Protein AF-A0A3Y5ZFL3-F1 (afdb_monomer_lite)

InterPro domains:
  IPR015002 T6SS immunity protein Tdi1, C-terminal [PF08906] (36-90)

Organism: Salmonella senftenberg (NCBI:txid28150)

Foldseek 3Di:
DDFDCLDVAWTQDVLQRDIGGHPVRDDDDDPVVNVVSVVVSVVPDDQVVPFDAAPVRDTQVVVLCVVANDADPQKDKAFVVRNNVVGDPNPSVRIDIDGNVRVVCSVVVDDDPDD

Structure (mmCIF, N/CA/C/O backbone):
data_AF-A0A3Y5ZFL3-F1
#
_entry.id   AF-A0A3Y5ZFL3-F1
#
loop_
_atom_site.group_PDB
_atom_site.id
_atom_site.type_symbol
_atom_site.label_atom_id
_atom_site.label_alt_id
_atom_site.label_comp_id
_atom_site.label_asym_id
_atom_site.label_entity_id
_atom_site.label_seq_id
_atom_site.pdbx_PDB_ins_code
_atom_site.Cartn_x
_atom_site.Cartn_y
_atom_site.Cartn_z
_atom_site.occupancy
_atom_site.B_iso_or_equiv
_atom_site.auth_seq_id
_atom_site.auth_comp_id
_atom_site.auth_asym_id
_atom_site.auth_atom_id
_atom_site.pdbx_PDB_model_num
ATOM 1 N N . MET A 1 1 ? -5.273 9.169 -5.143 1.00 41.09 1 MET A N 1
ATOM 2 C CA . MET A 1 1 ? -4.217 8.134 -5.178 1.00 41.09 1 MET A CA 1
ATOM 3 C C . MET A 1 1 ? -3.448 8.308 -6.482 1.00 41.09 1 MET A C 1
ATOM 5 O O . MET A 1 1 ? -4.078 8.241 -7.533 1.00 41.09 1 MET A O 1
ATOM 9 N N . ARG A 1 2 ? -2.154 8.660 -6.445 1.00 38.34 2 ARG A N 1
ATOM 10 C CA . ARG A 1 2 ? -1.354 8.764 -7.681 1.00 38.34 2 ARG A CA 1
ATOM 11 C C . ARG A 1 2 ? -1.080 7.338 -8.187 1.00 38.34 2 ARG A C 1
ATOM 13 O O . ARG A 1 2 ? -0.754 6.492 -7.358 1.00 38.34 2 ARG A O 1
ATOM 20 N N . PRO A 1 3 ? -1.254 7.033 -9.482 1.00 42.69 3 PRO A N 1
ATOM 21 C CA . PRO A 1 3 ? -0.929 5.712 -10.002 1.00 42.69 3 PRO A CA 1
A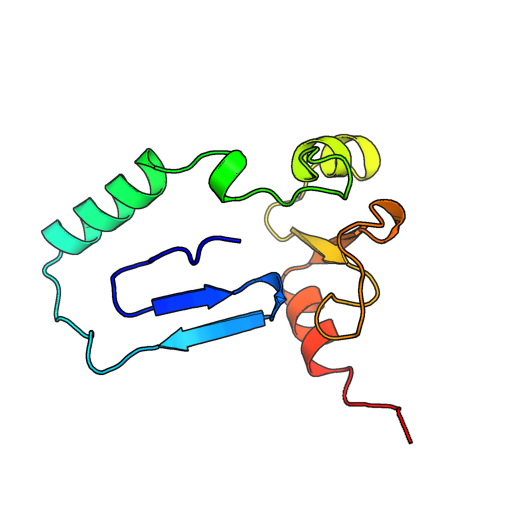TOM 22 C C . PRO A 1 3 ? 0.571 5.453 -9.839 1.00 42.69 3 PRO A C 1
ATOM 24 O O . PRO A 1 3 ? 1.402 6.273 -10.229 1.00 42.69 3 PRO A O 1
ATOM 27 N N . TRP A 1 4 ? 0.905 4.315 -9.241 1.00 44.84 4 TRP A N 1
ATOM 28 C CA . TRP A 1 4 ? 2.274 3.834 -9.142 1.00 44.84 4 TRP A CA 1
ATOM 29 C C . TRP A 1 4 ? 2.720 3.324 -10.511 1.00 44.84 4 TRP A C 1
ATOM 31 O O . TRP A 1 4 ? 2.179 2.342 -11.021 1.00 44.84 4 TRP A O 1
ATOM 41 N N . PHE A 1 5 ? 3.686 4.011 -11.118 1.00 45.16 5 PHE A N 1
ATOM 42 C CA . PHE A 1 5 ? 4.317 3.585 -12.364 1.00 45.16 5 PHE A CA 1
ATOM 43 C C . PHE A 1 5 ? 5.343 2.491 -12.050 1.00 45.16 5 PHE A C 1
ATOM 45 O O . PHE A 1 5 ? 6.529 2.764 -11.884 1.00 45.16 5 PHE A O 1
ATOM 52 N N . THR A 1 6 ? 4.902 1.240 -11.942 1.00 50.59 6 THR A N 1
ATOM 53 C CA . THR A 1 6 ? 5.807 0.081 -11.920 1.00 50.59 6 THR A CA 1
ATOM 54 C C . THR A 1 6 ? 6.292 -0.170 -13.347 1.00 50.59 6 THR A C 1
ATOM 56 O O . THR A 1 6 ? 5.750 -1.017 -14.053 1.00 50.59 6 THR A O 1
ATOM 59 N N . GLY A 1 7 ? 7.232 0.651 -13.824 1.00 56.22 7 GLY A N 1
ATOM 60 C CA . GLY A 1 7 ? 7.546 0.735 -15.251 1.00 56.22 7 GLY A CA 1
ATOM 61 C C . GLY A 1 7 ? 6.381 1.344 -16.046 1.00 56.22 7 GLY A C 1
ATOM 62 O O . GLY A 1 7 ? 5.210 1.190 -15.709 1.00 56.22 7 GLY A O 1
ATOM 63 N N . GLY A 1 8 ? 6.673 2.093 -17.109 1.00 66.75 8 GLY A N 1
ATOM 64 C CA . GLY A 1 8 ? 5.673 2.918 -17.811 1.00 66.75 8 GLY A CA 1
ATOM 65 C C . GLY A 1 8 ? 4.461 2.184 -18.418 1.00 66.75 8 GLY A C 1
ATOM 66 O O . GLY A 1 8 ? 3.579 2.847 -18.965 1.00 66.75 8 GLY A O 1
ATOM 67 N N . ASN A 1 9 ? 4.407 0.854 -18.337 1.00 77.38 9 ASN A N 1
ATOM 68 C CA . ASN A 1 9 ? 3.436 -0.021 -18.984 1.00 77.38 9 ASN A CA 1
ATOM 69 C C . ASN A 1 9 ? 2.562 -0.854 -18.034 1.00 77.38 9 ASN A C 1
ATOM 71 O O . ASN A 1 9 ? 1.619 -1.472 -18.519 1.00 77.38 9 ASN A O 1
ATOM 75 N N . ILE A 1 10 ? 2.838 -0.896 -16.725 1.00 80.62 10 ILE A N 1
ATOM 76 C CA . ILE A 1 10 ? 2.001 -1.617 -15.752 1.00 80.62 10 ILE A CA 1
ATOM 77 C C . ILE A 1 10 ? 1.530 -0.647 -14.672 1.00 80.62 10 ILE A C 1
ATOM 79 O O . ILE A 1 10 ? 2.301 0.147 -14.139 1.00 80.62 10 ILE A O 1
ATOM 83 N N . THR A 1 11 ? 0.245 -0.714 -14.340 1.00 78.94 11 THR A N 1
ATOM 84 C CA . THR A 1 11 ? -0.336 -0.019 -13.190 1.00 78.94 11 THR A CA 1
ATOM 85 C C . THR A 1 11 ? -1.079 -1.023 -12.328 1.00 78.94 11 THR A C 1
ATOM 87 O O . THR A 1 11 ? -2.002 -1.695 -12.790 1.00 78.94 11 THR A O 1
ATOM 90 N N . ILE A 1 12 ? -0.689 -1.108 -11.060 1.00 80.19 12 ILE A N 1
ATOM 91 C CA . ILE A 1 12 ? -1.362 -1.933 -10.059 1.00 80.19 12 ILE A CA 1
ATOM 92 C C . ILE A 1 12 ? -2.308 -1.027 -9.269 1.00 80.19 12 ILE A C 1
ATOM 94 O O . ILE A 1 12 ? -1.893 -0.002 -8.731 1.00 80.19 12 ILE A O 1
ATOM 98 N N . LEU A 1 13 ? -3.585 -1.405 -9.201 1.00 79.69 13 LEU A N 1
ATOM 99 C CA . LEU A 1 13 ? -4.633 -0.710 -8.452 1.00 79.69 13 LEU A CA 1
ATOM 100 C C . LEU A 1 13 ? -5.171 -1.651 -7.361 1.00 79.69 13 LEU A C 1
ATOM 102 O O . LEU A 1 13 ? -6.173 -2.336 -7.595 1.00 79.69 13 LEU A O 1
ATOM 106 N N . PRO A 1 14 ? -4.534 -1.705 -6.171 1.00 75.94 14 PRO A N 1
ATOM 107 C CA . PRO A 1 14 ? -4.872 -2.675 -5.126 1.00 75.94 14 PRO A CA 1
ATOM 108 C C . PRO A 1 14 ? -6.323 -2.571 -4.652 1.00 75.94 14 PRO A C 1
ATOM 110 O O . PRO A 1 14 ? -7.012 -3.581 -4.556 1.00 75.94 14 PRO A O 1
ATOM 113 N N . LEU A 1 15 ? -6.821 -1.344 -4.456 1.00 77.62 15 LEU A N 1
ATOM 114 C CA . LEU A 1 15 ? -8.202 -1.075 -4.032 1.00 77.62 15 LEU A CA 1
ATOM 115 C C . LEU A 1 15 ? -9.256 -1.625 -4.995 1.00 77.62 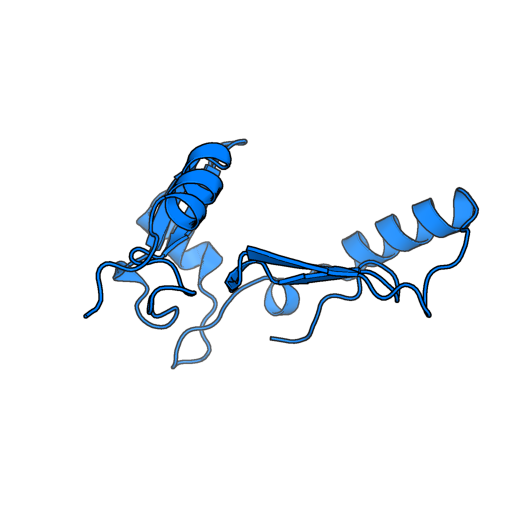15 LEU A C 1
ATOM 117 O O . LEU A 1 15 ? -10.363 -1.962 -4.586 1.00 77.62 15 LEU A O 1
ATOM 121 N N . LEU A 1 16 ? -8.913 -1.697 -6.280 1.00 79.12 16 LEU A N 1
ATOM 122 C CA . LEU A 1 16 ? -9.799 -2.206 -7.319 1.00 79.12 16 LEU A CA 1
ATOM 123 C C . LEU A 1 16 ? -9.481 -3.656 -7.688 1.00 79.12 16 LEU A C 1
ATOM 125 O O . LEU A 1 16 ? -10.137 -4.194 -8.574 1.00 79.12 16 LEU A O 1
ATOM 129 N N . ASN A 1 17 ? -8.466 -4.266 -7.061 1.00 75.19 17 ASN A N 1
ATOM 130 C CA . ASN A 1 17 ? -7.932 -5.579 -7.421 1.00 75.19 17 ASN A CA 1
ATOM 131 C C . ASN A 1 17 ? -7.666 -5.711 -8.932 1.00 75.19 17 ASN A C 1
ATOM 133 O O . ASN A 1 17 ? -7.933 -6.742 -9.550 1.00 75.19 17 ASN A O 1
ATOM 137 N N . LYS A 1 18 ? -7.165 -4.631 -9.541 1.00 80.31 18 LYS A N 1
ATOM 138 C CA . LYS A 1 18 ? -6.916 -4.534 -10.982 1.00 80.31 18 LYS A CA 1
ATOM 139 C C . LYS A 1 18 ? -5.433 -4.361 -11.258 1.00 80.31 18 LYS A C 1
ATOM 141 O O . LYS A 1 18 ? -4.747 -3.597 -10.582 1.00 80.31 18 LYS A O 1
ATOM 146 N N . ILE A 1 19 ? -4.969 -5.041 -12.297 1.00 83.56 19 ILE A N 1
ATOM 147 C CA . ILE A 1 19 ? -3.671 -4.806 -12.922 1.00 83.56 19 ILE A CA 1
ATOM 148 C C . ILE A 1 19 ? -3.975 -4.365 -14.347 1.00 83.56 19 ILE A C 1
ATOM 150 O O . ILE A 1 19 ? -4.675 -5.065 -15.076 1.00 83.56 19 ILE A O 1
ATOM 154 N N . ILE A 1 20 ? -3.501 -3.181 -14.714 1.00 85.12 20 ILE A N 1
ATOM 155 C CA . ILE A 1 20 ? -3.675 -2.616 -16.047 1.00 85.12 20 ILE A CA 1
ATOM 156 C C . ILE A 1 20 ? -2.332 -2.701 -16.756 1.00 85.12 20 ILE A C 1
ATOM 158 O O . ILE A 1 20 ? -1.319 -2.241 -16.228 1.00 85.12 20 ILE A O 1
ATOM 162 N N . PHE A 1 21 ? -2.344 -3.278 -17.952 1.00 84.62 21 PHE A N 1
ATOM 163 C CA . PHE A 1 21 ? -1.189 -3.364 -18.831 1.00 84.62 21 PHE A CA 1
ATOM 164 C C . PHE A 1 21 ? -1.422 -2.493 -20.065 1.00 84.62 21 PHE A C 1
ATOM 166 O O . PHE A 1 21 ? -2.477 -2.563 -20.690 1.00 84.62 21 PHE A O 1
ATOM 173 N N . ASN A 1 22 ? -0.438 -1.665 -20.404 1.00 84.06 22 ASN A N 1
ATOM 174 C CA . ASN A 1 22 ? -0.425 -0.850 -21.609 1.00 84.06 22 ASN A CA 1
ATOM 175 C C . ASN A 1 22 ? 0.634 -1.395 -22.571 1.00 84.06 22 ASN A C 1
ATOM 177 O O . ASN A 1 22 ? 1.822 -1.089 -22.445 1.00 84.06 22 ASN A O 1
ATOM 181 N N . GLU A 1 23 ? 0.179 -2.185 -23.541 1.00 81.00 23 GLU A N 1
ATOM 182 C CA . GLU A 1 23 ? 1.022 -2.816 -24.560 1.00 81.00 23 GLU A CA 1
ATOM 183 C C . GLU A 1 23 ? 1.825 -1.806 -25.387 1.00 81.00 23 GLU A C 1
ATOM 185 O O . GLU A 1 23 ? 2.997 -2.037 -25.667 1.00 81.00 23 GLU A O 1
ATOM 190 N N . ASN A 1 24 ? 1.255 -0.630 -25.674 1.00 82.25 24 ASN A N 1
ATOM 191 C CA . ASN A 1 24 ? 1.912 0.417 -26.464 1.00 82.25 24 ASN A CA 1
ATOM 192 C C . ASN A 1 24 ? 3.127 1.029 -25.755 1.00 82.25 24 ASN A C 1
ATOM 194 O O . ASN A 1 24 ? 3.912 1.751 -26.364 1.00 82.25 24 ASN A O 1
ATOM 198 N N . ARG A 1 25 ? 3.272 0.781 -24.450 1.00 73.12 25 ARG A N 1
ATOM 199 C CA . ARG A 1 25 ? 4.414 1.223 -23.642 1.00 73.12 25 ARG A CA 1
ATOM 200 C C . ARG A 1 25 ? 5.340 0.072 -23.263 1.00 73.12 25 ARG A C 1
ATOM 202 O O . ARG A 1 25 ? 6.246 0.268 -22.452 1.00 73.12 25 ARG A O 1
ATOM 209 N N . PHE A 1 26 ? 5.114 -1.124 -23.804 1.00 78.25 26 PHE A N 1
ATOM 210 C CA . PHE A 1 26 ? 5.975 -2.269 -23.562 1.00 78.25 26 PHE A CA 1
ATOM 211 C C . PHE A 1 26 ? 7.343 -2.045 -24.212 1.00 78.25 26 PHE A C 1
ATOM 213 O O . PHE A 1 26 ? 7.455 -1.815 -25.413 1.00 78.25 26 PHE A O 1
ATOM 220 N N . ILE A 1 27 ? 8.393 -2.119 -23.399 1.00 76.44 27 ILE A N 1
ATOM 221 C CA . ILE A 1 27 ? 9.783 -1.991 -23.835 1.00 76.44 27 ILE A CA 1
ATOM 222 C C . ILE A 1 27 ? 10.515 -3.227 -23.332 1.00 76.44 27 ILE A C 1
ATOM 224 O O . ILE A 1 27 ? 10.395 -3.581 -22.158 1.00 76.44 27 ILE A O 1
ATOM 228 N N . ASN A 1 28 ? 11.291 -3.866 -24.206 1.00 82.00 28 ASN A N 1
ATOM 229 C CA . ASN A 1 28 ? 12.179 -4.942 -23.793 1.00 82.00 28 ASN A CA 1
ATOM 230 C C . ASN A 1 28 ? 13.372 -4.334 -23.039 1.00 82.00 28 ASN A C 1
ATOM 232 O O . ASN A 1 28 ? 14.173 -3.600 -23.621 1.00 82.00 28 ASN A O 1
ATOM 236 N N . LYS A 1 29 ? 13.445 -4.566 -21.727 1.00 82.50 29 LYS A N 1
ATOM 237 C CA . LYS A 1 29 ? 14.435 -3.945 -20.838 1.00 82.50 29 LYS A CA 1
ATOM 238 C C . LYS A 1 29 ? 15.593 -4.899 -20.593 1.00 82.50 29 LYS A C 1
ATOM 240 O O . LYS A 1 29 ? 15.398 -6.092 -20.378 1.00 82.50 29 LYS A O 1
ATOM 245 N N . THR A 1 30 ? 16.809 -4.365 -20.584 1.00 90.56 30 THR A N 1
ATOM 246 C CA . THR A 1 30 ? 17.985 -5.128 -20.152 1.00 90.56 30 THR A CA 1
ATOM 247 C C . THR A 1 30 ? 17.936 -5.359 -18.642 1.00 90.56 30 THR A C 1
ATOM 249 O O . THR A 1 30 ? 17.288 -4.605 -17.913 1.00 90.56 30 THR A O 1
ATOM 252 N N . LYS A 1 31 ? 18.669 -6.366 -18.148 1.00 92.00 31 LYS A N 1
ATOM 253 C CA . LYS A 1 31 ? 18.776 -6.645 -16.706 1.00 92.00 31 LYS A CA 1
ATOM 254 C C . LYS A 1 31 ? 19.157 -5.396 -15.899 1.00 92.00 31 LYS A C 1
ATOM 256 O O . LYS A 1 31 ? 18.515 -5.102 -14.904 1.00 92.00 31 LYS A O 1
ATOM 261 N N . ASN A 1 32 ? 20.133 -4.621 -16.373 1.00 91.88 32 ASN A N 1
ATOM 262 C CA . ASN A 1 32 ? 20.591 -3.413 -15.679 1.00 91.88 32 ASN A CA 1
ATOM 263 C C . ASN A 1 32 ? 19.481 -2.359 -15.532 1.00 91.88 32 ASN A C 1
ATOM 265 O O . ASN A 1 32 ? 19.406 -1.686 -14.508 1.00 91.88 32 ASN A O 1
ATOM 269 N N . ILE A 1 33 ? 18.613 -2.221 -16.541 1.00 86.00 33 ILE A N 1
ATOM 270 C CA . ILE A 1 33 ? 17.460 -1.317 -16.463 1.00 86.00 33 ILE A CA 1
ATOM 271 C C . ILE A 1 33 ? 16.463 -1.841 -15.427 1.00 86.00 33 ILE A C 1
ATOM 273 O O . ILE A 1 33 ? 15.988 -1.064 -14.607 1.00 86.00 33 ILE A O 1
ATOM 277 N N . LEU A 1 34 ? 16.177 -3.147 -15.429 1.00 85.44 34 LEU A N 1
ATOM 278 C CA . LEU A 1 34 ? 15.273 -3.763 -14.452 1.00 85.44 34 LEU A CA 1
ATOM 279 C C . LEU A 1 34 ? 15.782 -3.587 -13.013 1.00 85.44 34 LEU A C 1
ATOM 281 O O . LEU A 1 34 ? 15.025 -3.151 -12.149 1.00 85.44 34 LEU A O 1
ATOM 285 N N . ASP A 1 35 ? 17.067 -3.851 -12.769 1.00 90.38 35 ASP A N 1
ATOM 286 C CA . ASP A 1 35 ? 17.697 -3.691 -11.453 1.00 90.38 35 ASP A CA 1
ATOM 287 C C . ASP A 1 35 ? 17.643 -2.222 -10.992 1.00 90.38 35 ASP A C 1
ATOM 289 O O . ASP A 1 35 ? 17.322 -1.932 -9.834 1.00 90.38 35 ASP A O 1
ATOM 293 N N . SER A 1 36 ? 17.885 -1.277 -11.910 1.00 86.38 36 SER A N 1
ATOM 294 C CA . SER A 1 36 ? 17.756 0.157 -11.637 1.00 86.38 36 SER A CA 1
ATOM 295 C C . SER A 1 36 ? 16.319 0.553 -11.302 1.00 86.38 36 SER A C 1
ATOM 297 O O . SER A 1 36 ? 16.114 1.324 -10.372 1.00 86.38 36 SER A O 1
ATOM 299 N N . GLU A 1 37 ? 15.319 0.044 -12.022 1.00 84.50 37 GLU A N 1
ATOM 300 C CA . GLU A 1 37 ? 13.909 0.364 -11.767 1.00 84.50 37 GLU A CA 1
ATOM 301 C C . GLU A 1 37 ? 13.422 -0.186 -10.425 1.00 84.50 37 GLU A C 1
ATOM 303 O O . GLU A 1 37 ? 12.732 0.526 -9.696 1.00 84.50 37 GLU A O 1
ATOM 308 N N . ILE A 1 38 ? 13.815 -1.413 -10.064 1.00 85.44 38 ILE A N 1
ATOM 309 C CA . ILE A 1 38 ? 13.530 -1.984 -8.738 1.00 85.44 38 ILE A CA 1
ATOM 310 C C . ILE A 1 38 ? 14.182 -1.123 -7.654 1.00 85.44 38 ILE A C 1
ATOM 312 O O . ILE A 1 38 ? 13.532 -0.765 -6.671 1.00 85.44 38 ILE A O 1
ATOM 316 N N . THR A 1 39 ? 15.443 -0.738 -7.854 1.00 88.88 39 THR A N 1
ATOM 317 C CA . THR A 1 39 ? 16.169 0.121 -6.913 1.00 88.88 39 THR A CA 1
ATOM 318 C C . THR A 1 39 ? 15.480 1.474 -6.757 1.00 88.88 39 THR A C 1
ATOM 320 O O . THR A 1 39 ? 15.247 1.914 -5.635 1.00 88.88 39 THR A O 1
ATOM 323 N N . SER A 1 40 ? 15.098 2.125 -7.858 1.00 85.19 40 SER A N 1
ATOM 324 C CA . SER A 1 40 ? 14.384 3.403 -7.828 1.00 85.19 40 SER A CA 1
ATOM 325 C C . SER A 1 40 ? 13.014 3.286 -7.163 1.00 85.19 40 SER A C 1
ATOM 327 O O . SER A 1 40 ? 12.646 4.165 -6.389 1.00 85.19 40 SER A O 1
ATOM 329 N N . PHE A 1 41 ? 12.273 2.202 -7.409 1.00 83.50 41 PHE A N 1
ATOM 330 C CA . PHE A 1 41 ? 10.994 1.945 -6.747 1.00 83.50 41 PHE A CA 1
ATOM 331 C C . PHE A 1 41 ? 11.162 1.879 -5.223 1.00 83.50 41 PHE A C 1
ATOM 333 O O . PHE A 1 41 ? 10.495 2.620 -4.497 1.00 83.50 41 PHE A O 1
ATOM 340 N N . LEU A 1 42 ? 12.113 1.073 -4.744 1.00 86.69 42 LEU A N 1
ATOM 341 C CA . LEU A 1 42 ? 12.414 0.954 -3.316 1.00 86.69 42 LEU A CA 1
ATOM 342 C C . LEU A 1 42 ? 12.958 2.265 -2.729 1.00 86.69 42 LEU A C 1
ATOM 344 O O . LEU A 1 42 ? 12.567 2.652 -1.636 1.00 86.69 42 LEU A O 1
ATOM 348 N N . ALA A 1 43 ? 13.802 2.996 -3.459 1.00 87.12 43 ALA A N 1
ATOM 349 C CA . ALA A 1 43 ? 14.350 4.274 -3.004 1.00 87.12 43 ALA A CA 1
ATOM 350 C C . ALA A 1 43 ? 13.297 5.396 -2.934 1.00 87.12 43 ALA A C 1
ATOM 352 O O . ALA A 1 43 ? 13.393 6.281 -2.090 1.00 87.12 43 ALA A O 1
ATOM 353 N N . SER A 1 44 ? 12.287 5.363 -3.807 1.00 83.88 44 SER A N 1
ATOM 354 C CA . SER A 1 44 ? 11.173 6.328 -3.824 1.00 83.88 44 SER A CA 1
ATOM 355 C C . SER A 1 44 ? 10.016 5.962 -2.886 1.00 83.88 44 SER A C 1
ATOM 357 O O . SER A 1 44 ? 8.998 6.652 -2.851 1.00 83.88 44 SER A O 1
ATOM 359 N N . SER A 1 45 ? 10.155 4.865 -2.144 1.00 86.25 45 SER A N 1
ATOM 360 C CA . SER A 1 45 ? 9.133 4.355 -1.238 1.00 86.25 45 SER A CA 1
ATOM 361 C C . SER A 1 45 ? 8.927 5.293 -0.049 1.00 86.25 45 SER A C 1
ATOM 363 O O . SER A 1 45 ? 9.855 5.553 0.713 1.00 86.25 45 SER A O 1
ATOM 365 N N . SER A 1 46 ? 7.699 5.776 0.139 1.00 90.06 46 SER A N 1
ATOM 366 C CA . SER A 1 46 ? 7.320 6.623 1.274 1.00 90.06 46 SER A CA 1
ATOM 367 C C . SER A 1 46 ? 5.930 6.263 1.798 1.00 90.06 46 SER A C 1
ATOM 369 O O . SER A 1 46 ? 5.105 5.696 1.074 1.00 90.06 46 SER A O 1
ATOM 371 N N . GLN A 1 47 ? 5.652 6.618 3.058 1.00 89.12 47 GLN A N 1
ATOM 372 C CA . GLN A 1 47 ? 4.326 6.441 3.659 1.00 89.12 47 GLN A CA 1
ATOM 373 C C . GLN A 1 47 ? 3.251 7.183 2.857 1.00 89.12 47 GLN A C 1
ATOM 375 O O . GLN A 1 47 ? 2.244 6.591 2.492 1.00 89.12 47 GLN A O 1
ATOM 380 N N . GLU A 1 48 ? 3.503 8.444 2.502 1.00 89.38 48 GLU A N 1
ATOM 381 C CA . GLU A 1 48 ? 2.628 9.272 1.655 1.00 89.38 48 GLU A CA 1
ATOM 382 C C . GLU A 1 48 ? 2.261 8.612 0.327 1.00 89.38 48 GLU A C 1
ATOM 384 O O . GLU A 1 48 ? 1.164 8.807 -0.199 1.00 89.38 48 GLU A O 1
ATOM 389 N N . GLY A 1 49 ? 3.201 7.861 -0.245 1.00 85.12 49 GLY A N 1
ATOM 390 C CA . GLY A 1 49 ? 2.950 7.129 -1.465 1.00 85.12 49 GLY A CA 1
ATOM 391 C C . GLY A 1 49 ? 1.990 5.964 -1.235 1.00 85.12 49 GLY A C 1
ATOM 392 O O . GLY A 1 49 ? 1.086 5.743 -2.048 1.00 85.12 49 GLY A O 1
ATOM 393 N N . PHE A 1 50 ? 2.288 5.114 -0.246 1.00 85.62 50 PHE A N 1
ATOM 394 C CA . PHE A 1 50 ? 1.700 3.769 -0.152 1.00 85.62 50 PHE A CA 1
ATOM 395 C C . PHE A 1 50 ? 0.485 3.690 0.764 1.00 85.62 50 PHE A C 1
ATOM 397 O O . PHE A 1 50 ? -0.370 2.825 0.566 1.00 85.62 50 PHE A O 1
ATOM 404 N N . ASP A 1 51 ? 0.414 4.563 1.761 1.00 90.25 51 ASP A N 1
ATOM 405 C CA . ASP A 1 51 ? -0.647 4.557 2.752 1.00 90.25 51 ASP A CA 1
ATOM 406 C C . ASP A 1 51 ? -1.919 5.225 2.208 1.00 90.25 51 ASP A C 1
ATOM 408 O O . ASP A 1 51 ? -1.920 6.003 1.248 1.00 90.25 51 ASP A O 1
ATOM 412 N N . LEU A 1 52 ? -3.038 4.892 2.835 1.00 87.94 52 LEU A N 1
ATOM 413 C CA . LEU A 1 52 ? -4.330 5.504 2.591 1.00 87.94 52 LEU A CA 1
ATOM 414 C C . LEU A 1 52 ? -4.608 6.521 3.694 1.00 87.94 52 LEU A C 1
ATOM 416 O O . LEU A 1 52 ? -4.201 6.345 4.840 1.00 87.94 52 LEU A O 1
ATOM 420 N N . VAL A 1 53 ? -5.348 7.571 3.353 1.00 88.69 53 VAL A N 1
ATOM 421 C CA . VAL A 1 53 ? -5.773 8.584 4.320 1.00 88.69 53 VAL A CA 1
ATOM 422 C C . VAL A 1 53 ? -7.274 8.512 4.572 1.00 88.69 53 VAL A C 1
ATOM 424 O O . VAL A 1 53 ? -8.050 8.160 3.679 1.00 88.69 53 VAL A O 1
ATOM 427 N N . ASP A 1 54 ? -7.678 8.840 5.797 1.00 86.38 54 ASP A N 1
ATOM 428 C CA . ASP A 1 54 ? -9.082 9.091 6.130 1.00 86.38 54 ASP A CA 1
ATOM 429 C C . ASP A 1 54 ? -9.534 10.506 5.718 1.00 86.38 54 ASP A C 1
ATOM 431 O O . ASP A 1 54 ? -8.781 11.276 5.122 1.00 86.38 54 ASP A O 1
ATOM 435 N N . ASP A 1 55 ? -10.777 10.861 6.058 1.00 85.81 55 ASP A N 1
ATOM 436 C CA . ASP A 1 55 ? -11.354 12.188 5.786 1.00 85.81 55 ASP A CA 1
ATOM 437 C C . ASP A 1 55 ? -10.607 13.347 6.454 1.00 85.81 55 ASP A C 1
ATOM 439 O O . ASP A 1 55 ? -10.695 14.485 6.001 1.00 85.81 55 ASP A O 1
ATOM 443 N N . ASN A 1 56 ? -9.852 13.056 7.509 1.00 89.00 56 ASN A N 1
ATOM 444 C CA . ASN A 1 56 ? -9.056 14.027 8.245 1.00 89.00 56 ASN A CA 1
ATOM 445 C C . ASN A 1 56 ? -7.596 14.046 7.756 1.00 89.00 56 ASN A C 1
ATOM 447 O O . ASN A 1 56 ? -6.731 14.594 8.435 1.00 89.00 56 ASN A O 1
ATOM 451 N N . ASN A 1 57 ? -7.318 13.435 6.597 1.00 89.25 57 ASN A N 1
ATOM 452 C CA . ASN A 1 57 ? -5.998 13.323 5.985 1.00 89.25 57 ASN A CA 1
ATOM 453 C C . ASN A 1 57 ? -4.961 12.582 6.856 1.00 89.25 57 ASN A C 1
ATOM 455 O O . ASN A 1 57 ? -3.759 12.810 6.728 1.00 89.25 57 ASN A O 1
ATOM 459 N N . ASN A 1 58 ? -5.412 11.694 7.748 1.00 90.94 58 ASN A N 1
ATOM 460 C CA . ASN A 1 58 ? -4.519 10.897 8.587 1.00 90.94 58 ASN A CA 1
ATOM 461 C C . ASN A 1 58 ? -4.242 9.535 7.952 1.00 90.94 58 ASN A C 1
ATOM 463 O O . ASN A 1 58 ? -5.174 8.831 7.556 1.00 90.94 58 ASN A O 1
ATOM 467 N N . TYR A 1 59 ? -2.979 9.116 7.966 1.00 92.56 59 TYR A N 1
ATOM 468 C CA . TYR A 1 59 ? -2.535 7.802 7.501 1.00 92.56 59 TYR A CA 1
ATOM 469 C C . TYR A 1 59 ? -3.182 6.643 8.259 1.00 92.56 59 TYR A C 1
ATOM 471 O O . TYR A 1 59 ? -3.441 6.731 9.463 1.00 92.56 59 TYR A O 1
ATOM 479 N N . LEU A 1 60 ? -3.503 5.560 7.556 1.00 91.12 60 LEU A N 1
ATOM 480 C CA . LEU A 1 60 ? -4.293 4.455 8.090 1.00 91.12 60 LEU A CA 1
ATOM 481 C C . LEU A 1 60 ? -3.425 3.288 8.564 1.00 91.12 60 LEU A C 1
ATOM 483 O O . LEU A 1 60 ? -3.810 2.641 9.540 1.00 91.12 60 LEU A O 1
ATOM 487 N N . PHE A 1 61 ? -2.274 3.017 7.946 1.00 91.56 61 PHE A N 1
ATOM 488 C CA . PHE A 1 61 ? -1.506 1.792 8.190 1.00 91.56 61 PHE A CA 1
ATOM 489 C C . PHE A 1 61 ? -1.100 1.615 9.658 1.00 91.56 61 PHE A C 1
ATOM 491 O O . PHE A 1 61 ? -1.523 0.647 10.293 1.00 91.56 61 PHE A O 1
ATOM 498 N N . ASP A 1 62 ? -0.378 2.575 10.243 1.00 93.25 62 ASP A N 1
ATOM 499 C CA . ASP A 1 62 ? 0.110 2.471 11.629 1.00 93.25 62 ASP A CA 1
ATOM 500 C C . ASP A 1 62 ? -1.032 2.383 12.643 1.00 93.25 62 ASP A C 1
ATOM 502 O O . ASP A 1 62 ? -0.980 1.626 13.616 1.00 93.25 62 ASP A O 1
ATOM 506 N N . ARG A 1 63 ? -2.117 3.123 12.394 1.00 92.25 63 ARG A N 1
ATOM 507 C CA . ARG A 1 63 ? -3.330 3.031 13.212 1.00 92.25 63 ARG A CA 1
ATOM 508 C C . ARG A 1 63 ? -3.934 1.633 13.110 1.00 92.25 63 ARG A C 1
ATOM 510 O O . ARG A 1 63 ? -4.332 1.079 14.137 1.00 92.25 63 ARG A O 1
ATOM 517 N N . THR A 1 64 ? -3.957 1.047 11.910 1.00 91.94 64 THR A N 1
ATOM 518 C CA . THR A 1 64 ? -4.454 -0.316 11.661 1.00 91.94 64 THR A CA 1
ATOM 519 C C . THR A 1 64 ? -3.625 -1.338 12.422 1.00 91.94 64 THR A C 1
ATOM 521 O O . THR A 1 64 ? -4.195 -2.148 13.150 1.00 91.94 64 THR A O 1
ATOM 524 N N . VAL A 1 65 ? -2.296 -1.240 12.349 1.00 94.44 65 VAL A N 1
ATOM 525 C CA . VAL A 1 65 ? -1.365 -2.086 13.109 1.00 94.44 65 VAL A CA 1
ATOM 526 C C . VAL A 1 65 ? -1.602 -1.943 14.611 1.00 94.44 65 VAL A C 1
ATOM 528 O O . VAL A 1 65 ? -1.707 -2.947 15.312 1.00 94.44 65 VAL A O 1
ATOM 531 N 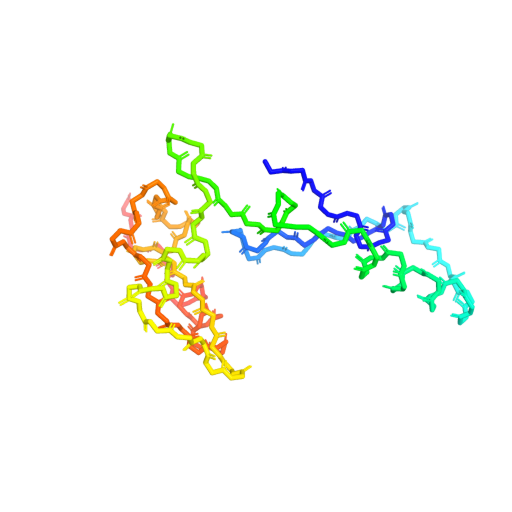N . LYS A 1 66 ? -1.772 -0.717 15.117 1.00 94.38 66 LYS A N 1
ATOM 532 C CA . LYS A 1 66 ? -2.047 -0.472 16.540 1.00 94.38 66 LYS A CA 1
ATOM 533 C C . LYS A 1 66 ? -3.354 -1.119 17.012 1.00 94.38 66 LYS A C 1
ATOM 535 O O . LYS A 1 66 ? -3.441 -1.534 18.163 1.00 94.38 66 LYS A O 1
ATOM 540 N N . LYS A 1 67 ? -4.370 -1.196 16.146 1.00 92.12 67 LYS A N 1
ATOM 541 C CA . LYS A 1 67 ? -5.685 -1.763 16.482 1.00 92.12 67 LYS A CA 1
ATOM 542 C C . LYS A 1 67 ? -5.767 -3.279 16.286 1.00 92.12 67 LYS A C 1
ATOM 544 O O . LYS A 1 67 ? -6.379 -3.955 17.106 1.00 92.12 67 LYS A O 1
ATOM 549 N N . LEU A 1 68 ? -5.230 -3.799 15.184 1.00 93.31 68 LEU A N 1
ATOM 550 C CA . LEU A 1 68 ? -5.399 -5.194 14.750 1.00 93.31 68 LEU A CA 1
ATOM 551 C C . LEU A 1 68 ? -4.145 -6.055 14.973 1.00 93.31 68 LEU A C 1
ATOM 553 O O . LEU A 1 68 ? -4.183 -7.272 14.783 1.00 93.31 68 LEU A O 1
ATOM 557 N N . GLY A 1 69 ? -3.032 -5.436 15.365 1.00 95.31 69 GLY A N 1
ATOM 558 C CA . GLY A 1 69 ? -1.715 -6.056 15.466 1.00 95.31 69 GLY A CA 1
ATOM 559 C C . GLY A 1 69 ? -0.967 -6.087 14.131 1.00 95.31 69 GLY A C 1
ATOM 560 O O . GLY A 1 69 ? -1.553 -5.898 13.063 1.00 95.31 69 GLY A O 1
ATOM 561 N N . ALA A 1 70 ? 0.337 -6.363 14.196 1.00 95.38 70 ALA A N 1
ATOM 562 C CA . ALA A 1 70 ? 1.195 -6.521 13.020 1.00 95.38 70 ALA A CA 1
ATOM 563 C C . ALA A 1 70 ? 0.709 -7.662 12.112 1.00 95.38 70 ALA A C 1
ATOM 565 O O . ALA A 1 70 ? 0.173 -8.655 12.608 1.00 95.38 70 ALA A O 1
ATOM 566 N N . LEU A 1 71 ? 0.871 -7.498 10.799 1.00 93.25 71 LEU A N 1
ATOM 567 C CA . LEU A 1 71 ? 0.564 -8.531 9.808 1.00 93.25 71 LEU A CA 1
ATOM 568 C C . LEU A 1 71 ? 1.586 -9.669 9.897 1.00 93.25 71 LEU A C 1
ATOM 570 O O . LEU A 1 71 ? 2.772 -9.4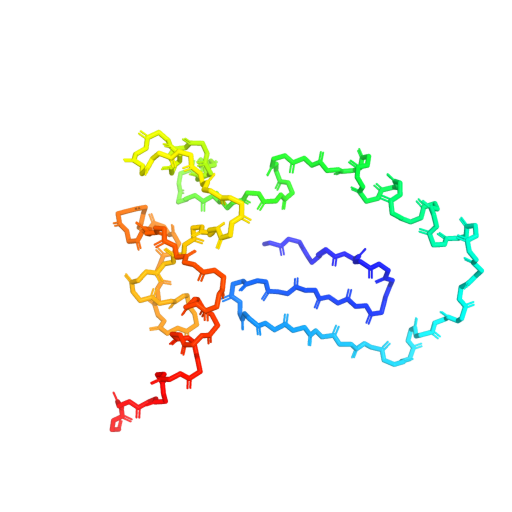08 10.096 1.00 93.25 71 LEU A O 1
ATOM 574 N N . ALA A 1 72 ? 1.132 -10.909 9.725 1.00 93.56 72 ALA A N 1
ATOM 575 C CA . ALA A 1 72 ? 2.022 -12.016 9.384 1.00 93.56 72 ALA A CA 1
ATOM 576 C C . ALA A 1 72 ? 2.442 -11.953 7.900 1.00 93.56 72 ALA A C 1
ATOM 578 O O . ALA A 1 72 ? 1.820 -11.250 7.102 1.00 93.56 72 ALA A O 1
ATOM 579 N N . ASP A 1 73 ? 3.459 -12.729 7.516 1.00 89.94 73 ASP A N 1
ATOM 580 C CA . ASP A 1 73 ? 4.048 -12.732 6.163 1.00 89.94 73 ASP A CA 1
ATOM 581 C C . ASP A 1 73 ? 3.029 -12.947 5.033 1.00 89.94 73 ASP A C 1
ATOM 583 O O . ASP A 1 73 ? 3.235 -12.510 3.901 1.00 89.94 73 ASP A O 1
ATOM 587 N N . ASN A 1 74 ? 1.926 -13.638 5.324 1.00 89.38 74 ASN A N 1
ATOM 588 C CA . ASN A 1 74 ? 0.883 -13.984 4.368 1.00 89.38 74 ASN A CA 1
ATOM 589 C C . ASN A 1 74 ? -0.433 -13.206 4.574 1.00 89.38 74 ASN A C 1
ATOM 591 O O . ASN A 1 74 ? -1.460 -13.580 3.990 1.00 89.38 74 ASN A O 1
ATOM 595 N N . GLU A 1 75 ? -0.417 -12.152 5.389 1.00 90.62 75 GLU A N 1
ATOM 596 C CA . GLU A 1 75 ? -1.581 -11.326 5.690 1.00 90.62 75 GLU A CA 1
ATOM 597 C C . GLU A 1 75 ? -1.513 -9.944 5.029 1.00 90.62 75 GLU A C 1
ATOM 599 O O . GLU A 1 75 ? -0.455 -9.360 4.810 1.00 90.62 75 GLU A O 1
ATOM 604 N N . MET A 1 76 ? -2.688 -9.374 4.780 1.00 87.94 76 MET A N 1
ATOM 605 C CA . MET A 1 76 ? -2.870 -7.970 4.434 1.00 87.94 76 MET A CA 1
ATOM 606 C C . MET A 1 76 ? -4.047 -7.378 5.205 1.00 87.94 76 MET A C 1
ATOM 608 O O . MET A 1 76 ? -4.950 -8.096 5.637 1.00 87.94 76 MET A O 1
ATOM 612 N N . PHE A 1 77 ? -4.081 -6.054 5.334 1.00 88.19 77 PHE A N 1
ATOM 613 C CA . PHE A 1 77 ? -5.292 -5.371 5.772 1.00 88.19 77 PHE A CA 1
ATOM 614 C C . PHE A 1 77 ? -6.253 -5.204 4.597 1.00 88.19 77 PHE A C 1
ATOM 616 O O . PHE A 1 77 ? -5.864 -4.747 3.523 1.00 88.19 77 PHE A O 1
ATOM 623 N N . GLY A 1 78 ? -7.519 -5.550 4.806 1.00 85.44 78 GLY A N 1
ATOM 624 C CA . GLY A 1 78 ? -8.582 -5.331 3.833 1.00 85.44 78 GLY A CA 1
ATOM 625 C C . GLY A 1 78 ? -9.845 -4.787 4.479 1.00 85.44 78 GLY A C 1
ATOM 626 O O . GLY A 1 78 ? -10.026 -4.889 5.690 1.00 85.44 78 GLY A O 1
ATOM 627 N N . LEU A 1 79 ? -10.703 -4.194 3.653 1.00 84.50 79 LEU A N 1
ATOM 628 C CA . LEU A 1 79 ? -12.007 -3.675 4.059 1.00 84.50 79 LEU A CA 1
ATOM 629 C C . LEU A 1 79 ? -13.073 -4.768 3.985 1.00 84.50 79 LEU A C 1
ATOM 631 O O . LEU A 1 79 ? -13.069 -5.578 3.056 1.00 84.50 79 LEU A O 1
ATOM 635 N N . GLU A 1 80 ? -14.019 -4.731 4.919 1.00 82.38 80 GLU A N 1
ATOM 636 C CA . GLU A 1 80 ? -15.257 -5.502 4.853 1.00 82.38 80 GLU A CA 1
ATOM 637 C C . GLU A 1 80 ? -16.483 -4.573 4.976 1.00 82.38 80 GLU A C 1
ATOM 639 O O . GLU A 1 80 ? -16.676 -3.968 6.033 1.00 82.38 80 GLU A O 1
ATOM 644 N N . PRO A 1 81 ? -17.315 -4.436 3.922 1.00 82.44 81 PRO A N 1
ATOM 645 C CA . PRO A 1 81 ? -17.157 -5.042 2.596 1.00 82.44 81 PRO A CA 1
ATOM 646 C C . PRO A 1 81 ? -15.923 -4.496 1.861 1.00 82.44 81 PRO A C 1
ATOM 648 O O . PRO A 1 81 ? -15.399 -3.437 2.203 1.00 82.44 81 PRO A O 1
ATOM 651 N N . ALA A 1 82 ? -15.441 -5.219 0.849 1.00 81.19 82 ALA A N 1
ATOM 652 C CA . ALA A 1 82 ? -14.302 -4.762 0.055 1.00 81.19 82 ALA A CA 1
ATOM 653 C C . ALA A 1 82 ? -14.600 -3.424 -0.644 1.00 81.19 82 ALA A C 1
ATOM 655 O O . ALA A 1 82 ? -15.750 -3.134 -0.969 1.00 81.19 82 ALA A O 1
ATOM 656 N N . TYR A 1 83 ? -13.566 -2.628 -0.942 1.00 82.88 83 TYR A N 1
ATOM 657 C CA . TYR A 1 83 ? -13.737 -1.293 -1.541 1.00 82.88 83 TYR A CA 1
ATOM 658 C C . TYR A 1 83 ? -14.571 -1.311 -2.833 1.00 82.88 83 TYR A C 1
ATOM 660 O O . TYR A 1 83 ? -15.514 -0.541 -2.980 1.00 82.88 83 TYR A O 1
ATOM 668 N N . ILE A 1 84 ? -14.285 -2.250 -3.740 1.00 82.12 84 ILE A N 1
ATOM 669 C CA . ILE A 1 84 ? -15.029 -2.413 -5.000 1.00 82.12 84 ILE A CA 1
ATOM 670 C C . ILE A 1 84 ? -16.500 -2.828 -4.803 1.00 82.12 84 ILE A C 1
ATOM 672 O O . ILE A 1 84 ? -17.305 -2.669 -5.714 1.00 82.12 84 ILE A O 1
ATOM 676 N N . LEU A 1 85 ? -16.856 -3.325 -3.616 1.00 83.31 85 LEU A N 1
ATOM 677 C CA . LEU A 1 85 ? -18.206 -3.741 -3.227 1.00 83.31 85 LEU A CA 1
ATOM 678 C C . LEU A 1 85 ? -18.903 -2.697 -2.332 1.00 83.31 85 LEU A C 1
ATOM 6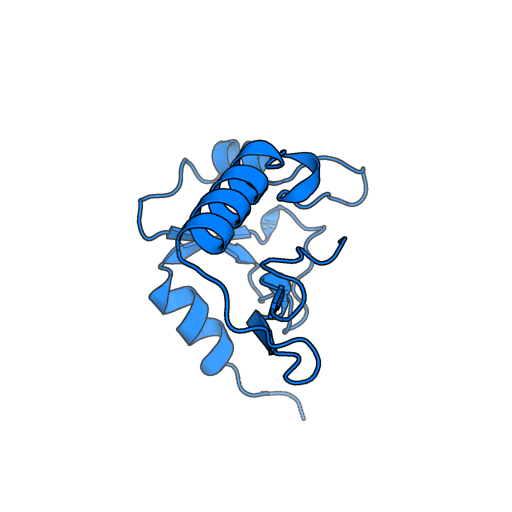80 O O . LEU A 1 85 ? -19.856 -3.024 -1.633 1.00 83.31 85 LEU A O 1
ATOM 684 N N . GLY A 1 86 ? -18.416 -1.451 -2.315 1.00 82.69 86 GLY A N 1
ATOM 685 C CA . GLY A 1 86 ? -18.989 -0.367 -1.508 1.00 82.69 86 GLY A CA 1
ATOM 686 C C . GLY A 1 86 ? -18.349 -0.187 -0.128 1.00 82.69 86 GLY A C 1
ATOM 687 O O . GLY A 1 86 ? -18.864 0.573 0.688 1.00 82.69 86 GLY A O 1
ATOM 688 N N . GLY A 1 87 ? -17.225 -0.854 0.146 1.00 83.00 87 GLY A N 1
ATOM 689 C CA . GLY A 1 87 ? -16.418 -0.602 1.338 1.00 83.00 87 GLY A CA 1
ATOM 690 C C . GLY A 1 87 ? -15.893 0.829 1.393 1.00 83.00 87 GLY A C 1
ATOM 691 O O . GLY A 1 87 ? -15.399 1.365 0.403 1.00 83.00 87 GLY A O 1
ATOM 692 N N . GLU A 1 88 ? -15.934 1.446 2.569 1.00 84.94 88 GLU A N 1
ATOM 693 C CA . GLU A 1 88 ? -15.497 2.829 2.754 1.00 84.94 88 GLU A CA 1
ATOM 694 C C . GLU A 1 88 ? -14.141 2.893 3.466 1.00 84.94 88 GLU A C 1
ATOM 696 O O . GLU A 1 88 ? -14.048 2.621 4.661 1.00 84.94 88 GLU A O 1
ATOM 701 N N . ILE A 1 89 ? -13.096 3.342 2.759 1.00 80.38 89 ILE A N 1
ATOM 702 C CA . ILE A 1 89 ? -11.733 3.541 3.311 1.00 80.38 89 ILE A CA 1
ATOM 703 C C . ILE A 1 89 ? -11.745 4.452 4.548 1.00 80.38 89 ILE A C 1
ATOM 705 O O . ILE A 1 89 ? -10.980 4.260 5.489 1.00 80.38 89 ILE A O 1
ATOM 709 N N . LYS A 1 90 ? -12.662 5.421 4.558 1.00 76.88 90 LYS A N 1
ATOM 710 C CA . LYS A 1 90 ? -12.851 6.413 5.621 1.00 76.88 90 LYS A CA 1
ATOM 711 C C . LYS A 1 90 ? -13.276 5.777 6.949 1.00 76.88 90 LYS A C 1
ATOM 713 O O . LYS A 1 90 ? -12.996 6.313 8.018 1.00 76.88 90 LYS A O 1
ATOM 718 N N . LYS A 1 91 ? -13.928 4.610 6.901 1.00 75.94 91 LYS A N 1
ATOM 719 C CA . LYS A 1 91 ? -14.402 3.882 8.079 1.00 75.94 91 LYS A CA 1
ATOM 720 C C . LYS A 1 91 ? -13.346 2.880 8.527 1.00 75.94 91 LYS A C 1
ATOM 722 O O . LYS A 1 91 ? -13.442 1.682 8.279 1.00 75.94 91 LYS A O 1
ATOM 727 N N . PHE A 1 92 ? -12.365 3.379 9.274 1.00 72.88 92 PHE A N 1
ATOM 728 C CA . PHE A 1 92 ? -11.281 2.584 9.858 1.00 72.88 92 PHE A CA 1
ATOM 729 C C . PHE A 1 92 ? -11.753 1.330 10.633 1.00 72.88 92 PHE A C 1
ATOM 731 O O . PHE A 1 92 ? -11.039 0.334 10.742 1.00 72.88 92 PHE A O 1
ATOM 738 N N . SER A 1 93 ? -12.973 1.342 11.178 1.00 74.19 93 SER A N 1
ATOM 739 C CA . SER A 1 93 ? -13.568 0.186 11.856 1.00 74.19 93 SER A CA 1
ATOM 740 C C . SER A 1 93 ? -13.808 -1.031 10.962 1.00 74.19 93 SER A C 1
ATOM 742 O O . SER A 1 93 ? -13.905 -2.127 11.505 1.00 74.19 93 SER A O 1
ATOM 744 N N . LEU A 1 94 ? -13.868 -0.853 9.642 1.00 79.38 94 LEU A N 1
ATOM 745 C CA . LEU A 1 94 ? -14.154 -1.907 8.668 1.00 79.38 94 LEU A CA 1
ATOM 746 C C . LEU A 1 94 ? -12.910 -2.685 8.224 1.00 79.38 94 LEU A C 1
ATOM 748 O O . LEU A 1 94 ? -13.032 -3.643 7.463 1.00 79.38 94 LEU A O 1
ATOM 752 N N . PHE A 1 95 ? -11.718 -2.288 8.677 1.00 85.00 95 PHE A N 1
ATOM 753 C CA . PHE A 1 95 ? -10.496 -3.017 8.363 1.00 85.00 95 PHE A CA 1
ATOM 754 C C . PHE A 1 95 ? -10.393 -4.315 9.167 1.00 85.00 95 PHE A C 1
ATOM 756 O O . PHE A 1 95 ? -10.645 -4.346 10.375 1.00 85.00 95 PHE A O 1
ATOM 763 N N . LYS A 1 96 ? -9.949 -5.374 8.490 1.00 88.00 96 LYS A N 1
ATOM 764 C CA . LYS A 1 96 ? -9.615 -6.679 9.062 1.00 88.00 96 LYS A CA 1
ATOM 765 C C . LYS A 1 96 ? -8.317 -7.210 8.465 1.00 88.00 96 LYS A C 1
ATOM 767 O O . LYS A 1 96 ? -7.904 -6.797 7.382 1.00 88.00 96 LYS A O 1
ATOM 772 N N . LYS A 1 97 ? -7.690 -8.150 9.170 1.00 90.25 97 LYS A N 1
ATOM 773 C CA . LYS A 1 97 ? -6.603 -8.965 8.622 1.00 90.25 97 LYS A CA 1
ATOM 774 C C . LYS A 1 97 ? -7.182 -10.030 7.700 1.00 90.25 97 LYS A C 1
ATOM 776 O O . LYS A 1 97 ? -8.148 -10.700 8.056 1.00 90.25 97 LYS A O 1
ATOM 781 N N . LEU A 1 98 ? -6.593 -10.172 6.523 1.00 86.06 98 LEU A N 1
ATOM 782 C CA . LEU A 1 98 ? -6.968 -11.143 5.508 1.00 86.06 98 LEU A CA 1
ATOM 783 C C . LEU A 1 98 ? -5.728 -11.920 5.089 1.00 86.06 98 LEU A C 1
ATOM 785 O O . LEU A 1 98 ? -4.703 -11.318 4.794 1.00 86.06 98 LEU A O 1
ATOM 789 N N . ASN A 1 99 ? -5.840 -13.239 4.956 1.00 85.38 99 ASN A N 1
ATOM 790 C CA . ASN A 1 99 ? -4.825 -14.011 4.241 1.00 85.38 99 ASN A CA 1
ATOM 791 C C . ASN A 1 99 ? -4.819 -13.598 2.758 1.00 85.38 99 ASN A C 1
ATOM 793 O O . ASN A 1 99 ? -5.895 -13.422 2.181 1.00 85.38 99 ASN A O 1
ATOM 797 N N . PHE A 1 100 ? -3.655 -13.512 2.107 1.00 75.69 100 PHE A N 1
ATOM 798 C CA . PHE A 1 100 ? -3.564 -13.110 0.690 1.00 75.69 100 PHE A CA 1
ATOM 799 C C . PHE A 1 100 ? -4.476 -13.931 -0.236 1.00 75.69 100 PHE A C 1
ATOM 801 O O . PHE A 1 100 ? -5.162 -13.365 -1.092 1.00 75.69 100 PHE A O 1
ATOM 808 N N . LEU A 1 101 ? -4.543 -15.256 -0.039 1.00 67.44 101 LEU A N 1
ATOM 809 C CA . LEU A 1 101 ? -5.457 -16.123 -0.793 1.00 67.44 101 LEU A CA 1
ATOM 810 C C . LEU A 1 101 ? -6.931 -15.812 -0.500 1.00 67.44 101 LEU A C 1
ATOM 812 O O . LEU A 1 101 ? -7.738 -15.748 -1.426 1.00 67.44 101 LEU A O 1
ATOM 816 N N . MET A 1 102 ? -7.285 -15.574 0.766 1.00 63.22 102 MET A N 1
ATOM 817 C CA . MET A 1 102 ? -8.667 -15.271 1.157 1.00 63.22 102 MET A CA 1
ATOM 818 C C . MET A 1 102 ? -9.125 -13.896 0.676 1.00 63.22 102 MET A C 1
ATOM 820 O O . MET A 1 102 ? -10.280 -13.743 0.293 1.00 63.22 102 MET A O 1
ATOM 824 N N . GLY A 1 103 ? -8.233 -12.906 0.618 1.00 60.22 103 GLY A N 1
ATOM 825 C CA . GLY A 1 103 ? -8.557 -11.608 0.030 1.00 60.22 103 GLY A CA 1
ATOM 826 C C . GLY A 1 103 ? -8.875 -11.701 -1.462 1.00 60.22 103 GLY A C 1
ATOM 827 O O . GLY A 1 103 ? -9.832 -11.085 -1.924 1.00 60.22 103 GLY A O 1
ATOM 828 N N . ARG A 1 104 ? -8.134 -12.531 -2.209 1.00 61.09 104 ARG A N 1
ATOM 829 C CA . ARG A 1 104 ? -8.433 -12.826 -3.621 1.00 61.09 104 ARG A CA 1
ATOM 830 C C . ARG A 1 104 ? -9.763 -13.569 -3.779 1.00 61.09 104 ARG A C 1
ATOM 832 O O . ARG A 1 104 ? -10.551 -13.192 -4.639 1.00 61.09 104 ARG A O 1
ATOM 839 N N . LEU A 1 105 ? -10.033 -14.572 -2.940 1.00 55.94 105 LEU A N 1
ATOM 840 C CA . LEU A 1 105 ? -11.287 -15.337 -2.960 1.00 55.94 105 LEU A CA 1
ATOM 841 C C . LEU A 1 105 ? -12.504 -14.472 -2.610 1.00 55.94 105 LEU A C 1
ATOM 843 O O . LEU A 1 105 ? -13.489 -14.522 -3.335 1.00 55.94 105 LEU A O 1
ATOM 847 N N . SER A 1 106 ? -12.431 -13.634 -1.572 1.00 59.56 106 SER A N 1
ATOM 848 C CA . SER A 1 106 ? -13.528 -12.739 -1.160 1.00 59.56 106 SER A CA 1
ATOM 849 C C . SER A 1 106 ? -13.957 -11.770 -2.272 1.00 59.56 106 SER A C 1
ATOM 851 O O . SER A 1 106 ? -15.138 -11.468 -2.420 1.00 59.56 106 SER A O 1
ATOM 853 N N . LEU A 1 107 ? -13.012 -11.336 -3.111 1.00 60.75 107 LEU A N 1
ATOM 854 C CA . LEU A 1 107 ? -13.275 -10.460 -4.255 1.00 60.75 107 LEU A CA 1
ATOM 855 C C . LEU A 1 107 ? -13.821 -11.193 -5.491 1.00 60.75 107 LEU A C 1
ATOM 857 O O . LEU A 1 107 ? -14.484 -10.568 -6.312 1.00 60.75 107 LEU A O 1
ATOM 861 N N . ILE A 1 108 ? -13.534 -12.490 -5.644 1.00 56.94 108 ILE A N 1
ATOM 862 C CA . ILE A 1 108 ? -13.998 -13.323 -6.771 1.00 56.94 108 ILE A CA 1
ATOM 863 C C . ILE A 1 108 ? -15.357 -13.976 -6.456 1.00 56.94 108 ILE A C 1
ATOM 865 O O . ILE A 1 108 ? -16.194 -14.120 -7.341 1.00 56.94 108 ILE A O 1
ATOM 869 N N . MET A 1 109 ? -15.588 -14.350 -5.195 1.00 51.16 109 MET A N 1
ATOM 870 C CA . MET A 1 109 ? -16.750 -15.119 -4.729 1.00 51.16 109 MET A CA 1
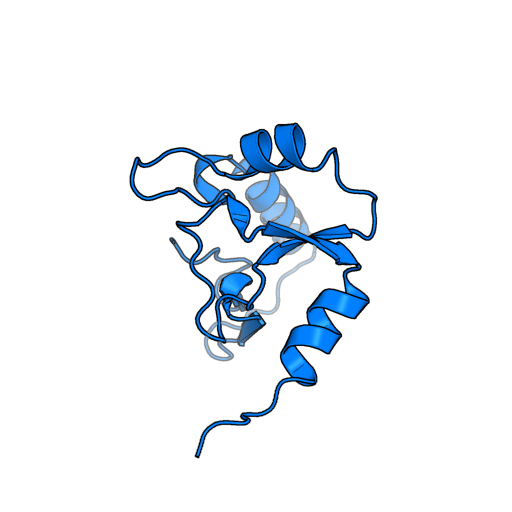ATOM 871 C C . MET A 1 109 ? -17.952 -14.261 -4.315 1.00 51.16 109 MET A C 1
ATOM 873 O O . MET A 1 109 ? -18.956 -14.813 -3.874 1.00 51.16 109 MET A O 1
ATOM 877 N N . ASN A 1 110 ? -17.887 -12.936 -4.477 1.00 50.88 110 ASN A N 1
ATOM 878 C CA . ASN A 1 110 ? -19.022 -12.029 -4.280 1.00 50.88 110 ASN A CA 1
ATOM 879 C C . ASN A 1 110 ? -19.561 -11.512 -5.635 1.00 50.88 110 ASN A C 1
ATOM 881 O O . ASN A 1 110 ? -19.514 -10.307 -5.896 1.00 50.88 110 ASN A O 1
ATOM 885 N N . PRO A 1 111 ? -20.041 -12.378 -6.555 1.00 45.06 111 PRO A N 1
ATOM 886 C CA . PRO A 1 111 ? -20.835 -11.895 -7.667 1.00 45.06 111 PRO A CA 1
ATOM 887 C C . PRO A 1 111 ? -22.174 -11.434 -7.088 1.00 45.06 111 PRO A C 1
ATOM 889 O O . PRO A 1 111 ? -22.902 -12.219 -6.487 1.00 45.06 111 PRO A O 1
ATOM 892 N N . CYS A 1 112 ? -22.446 -10.142 -7.237 1.00 43.84 112 CYS A N 1
ATOM 893 C CA . CYS A 1 112 ? -23.759 -9.507 -7.204 1.00 43.84 112 CYS A CA 1
ATOM 894 C C . CYS A 1 112 ? -24.912 -10.402 -6.704 1.00 43.84 112 CYS A C 1
ATOM 896 O O . CYS A 1 112 ? -25.519 -11.144 -7.474 1.00 43.84 112 CYS A O 1
ATOM 898 N N . HIS A 1 113 ? -25.271 -10.289 -5.428 1.00 40.16 113 HIS A N 1
ATOM 899 C CA . HIS A 1 113 ? -26.681 -10.376 -5.048 1.00 40.16 113 HIS A CA 1
ATOM 900 C C . HIS A 1 113 ? -27.185 -8.943 -4.928 1.00 40.16 113 HIS A C 1
ATOM 902 O O . HIS A 1 113 ? -27.058 -8.297 -3.893 1.00 40.16 113 HIS A O 1
ATOM 908 N N . GLY A 1 114 ? -27.675 -8.432 -6.051 1.00 35.94 114 GLY A N 1
ATOM 909 C CA . GLY A 1 114 ? -28.270 -7.113 -6.180 1.00 35.94 114 GLY A CA 1
ATOM 910 C C . GLY A 1 114 ? -29.174 -7.125 -7.401 1.00 35.94 114 GLY A C 1
ATOM 911 O O . GLY A 1 114 ? -28.670 -7.172 -8.520 1.00 35.94 114 GLY A O 1
ATOM 912 N N . HIS A 1 115 ? -30.472 -7.201 -7.115 1.00 32.94 115 HIS A N 1
ATOM 913 C CA . HIS A 1 115 ? -31.617 -7.102 -8.019 1.00 32.94 115 HIS A CA 1
ATOM 914 C C . HIS A 1 115 ? -31.593 -5.862 -8.917 1.00 32.94 115 HIS A C 1
ATOM 916 O O . HIS A 1 115 ? -31.057 -4.822 -8.469 1.00 32.94 115 HIS A O 1
#

Secondary structure (DSSP, 8-state):
----BSSTTEEEEGGGTEEEE-GGG-----HHHHHHHHHHHHHT--HHHH--B-TT--BSHHHHHHHH-PPPTTEEEEESS-GGGT--TT-GGGEEEEEHHHHHHHHHS------

pLDDT: mean 78.49, std 15.31, range [32.94, 95.38]

Radius of gyration: 16.55 Å; chains: 1; bounding box: 52×30×43 Å

Sequence (115 aa):
MRPWFTGGNITILPLLNKIIFNENRFINKTKNILDSEITSFLASSSQEGFDLVDDNNNYLFDRTVKKLGALADNEMFGLEPAYILGGEIKKFSLFKKLNFLMGRLSLIMNPCHGH